Protein AF-A0A0I9SFX4-F1 (afdb_monomer_lite)

pLDDT: mean 90.01, std 10.35, range [38.94, 97.25]

Structure (mmCIF, N/CA/C/O backbone):
data_AF-A0A0I9SFX4-F1
#
_entry.id   AF-A0A0I9SFX4-F1
#
loop_
_atom_site.group_PDB
_atom_site.id
_atom_site.type_symbol
_atom_site.label_atom_id
_atom_site.label_alt_id
_atom_site.label_comp_id
_atom_site.label_asym_id
_atom_site.label_entity_id
_atom_site.label_seq_id
_atom_site.pdbx_PDB_ins_code
_atom_site.Cartn_x
_atom_site.Cartn_y
_atom_site.Cartn_z
_atom_site.occupancy
_atom_site.B_iso_or_equiv
_atom_site.auth_seq_id
_atom_site.auth_comp_id
_atom_site.auth_asym_id
_atom_site.auth_atom_id
_atom_site.pdbx_PDB_model_num
ATOM 1 N N . MET A 1 1 ? -13.465 24.065 9.548 1.00 52.56 1 MET A N 1
ATOM 2 C CA . MET A 1 1 ? -14.316 22.924 9.150 1.00 52.56 1 MET A CA 1
ATOM 3 C C . MET A 1 1 ? -14.749 22.229 10.424 1.00 52.56 1 MET A C 1
ATOM 5 O O . MET A 1 1 ? -13.890 22.010 11.268 1.00 52.56 1 MET A O 1
ATOM 9 N N . THR A 1 2 ? -16.042 21.956 10.590 1.00 73.75 2 THR A N 1
ATOM 10 C CA . THR A 1 2 ? -16.580 21.297 11.790 1.00 73.75 2 THR A CA 1
ATOM 11 C C . THR A 1 2 ? -17.051 19.910 11.387 1.00 73.75 2 THR A C 1
ATOM 13 O O . THR A 1 2 ? -17.860 19.789 10.469 1.00 73.75 2 THR A O 1
ATOM 16 N N . PHE A 1 3 ? -16.516 18.875 12.028 1.00 81.31 3 PHE A N 1
ATOM 17 C CA . PHE A 1 3 ? -16.948 17.500 11.797 1.00 81.31 3 PHE A CA 1
ATOM 18 C C . PHE A 1 3 ? -18.174 17.181 12.667 1.00 81.31 3 PHE A C 1
ATOM 20 O O . PHE A 1 3 ? -18.277 17.713 13.776 1.00 81.31 3 PHE A O 1
ATOM 27 N N . PRO A 1 4 ? -19.115 16.352 12.183 1.00 86.69 4 PRO A N 1
ATOM 28 C CA . PRO A 1 4 ? -20.247 15.908 12.987 1.00 86.69 4 PRO A CA 1
ATOM 29 C C . PRO A 1 4 ? -19.765 15.084 14.188 1.00 86.69 4 PRO A C 1
ATOM 31 O O . PRO A 1 4 ? -18.838 14.283 14.074 1.00 86.69 4 PRO A O 1
ATOM 34 N N . VAL A 1 5 ? -20.407 15.293 15.336 1.00 90.00 5 VAL A N 1
ATOM 35 C CA . VAL A 1 5 ? -20.116 14.579 16.587 1.00 90.00 5 VAL A CA 1
ATOM 36 C C . VAL A 1 5 ? -20.995 13.331 16.666 1.00 90.00 5 VAL A C 1
ATOM 38 O O . VAL A 1 5 ? -22.156 13.366 16.254 1.00 90.00 5 VAL A O 1
ATOM 41 N N . TYR A 1 6 ? -20.461 12.234 17.200 1.00 94.62 6 TYR A N 1
ATOM 42 C CA . TYR A 1 6 ? -21.240 11.019 17.443 1.00 94.62 6 TYR A CA 1
ATOM 43 C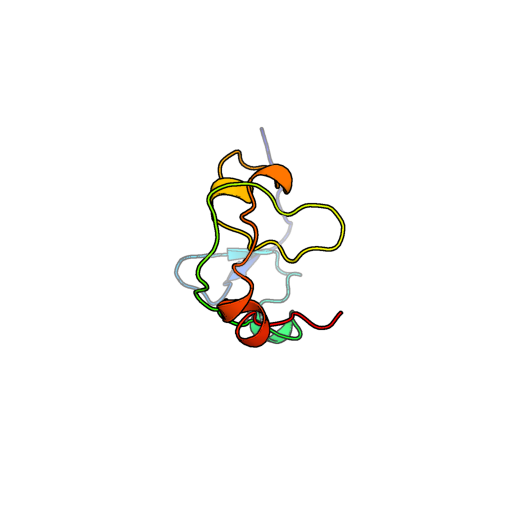 C . TYR A 1 6 ? -21.950 11.082 18.805 1.00 94.62 6 TYR A C 1
ATOM 45 O O . TYR A 1 6 ? -21.472 11.722 19.735 1.00 94.62 6 TYR A O 1
ATOM 53 N N . LEU A 1 7 ? -23.102 10.416 18.935 1.00 94.62 7 LEU A N 1
ATOM 54 C CA . LEU A 1 7 ? -23.907 10.430 20.170 1.00 94.62 7 LEU A CA 1
ATOM 55 C C . LEU A 1 7 ? -23.246 9.695 21.346 1.00 94.62 7 LEU A C 1
ATOM 57 O O . LEU A 1 7 ? -23.544 9.997 22.497 1.00 94.62 7 LEU A O 1
ATOM 61 N N . ALA A 1 8 ? -22.398 8.710 21.053 1.00 96.75 8 ALA A N 1
ATOM 62 C CA . ALA A 1 8 ? -21.727 7.879 22.040 1.00 96.75 8 ALA A CA 1
ATOM 63 C C . ALA A 1 8 ? -20.358 7.430 21.519 1.00 96.75 8 ALA A C 1
ATOM 65 O O . ALA A 1 8 ? -20.178 7.210 20.312 1.00 96.75 8 ALA A O 1
ATOM 66 N N . TYR A 1 9 ? -19.427 7.272 22.453 1.00 97.25 9 TYR A N 1
ATOM 67 C CA . TYR A 1 9 ? -18.054 6.853 22.225 1.00 97.25 9 TYR A CA 1
ATOM 68 C C . TYR A 1 9 ? -17.673 5.779 23.241 1.00 97.25 9 TYR A C 1
ATOM 70 O O . TYR A 1 9 ? -18.185 5.767 24.359 1.00 97.25 9 TYR A O 1
ATOM 78 N N . LYS A 1 10 ? -16.735 4.927 22.842 1.00 96.69 10 LYS A N 1
ATOM 79 C CA . LYS A 1 10 ? -16.097 3.924 23.689 1.00 96.69 10 LYS A CA 1
ATOM 80 C C . LYS A 1 10 ? -14.588 4.006 23.566 1.00 96.69 10 LYS A C 1
ATOM 82 O O . LYS A 1 10 ? -14.069 4.443 22.536 1.00 96.69 10 LYS A O 1
ATOM 87 N N . ASP A 1 11 ? -13.894 3.495 24.573 1.00 96.75 11 ASP A N 1
ATOM 88 C CA . ASP A 1 11 ? -12.455 3.275 24.494 1.00 96.75 11 ASP A CA 1
ATOM 89 C C . ASP A 1 11 ? -12.122 2.287 23.360 1.00 96.75 11 ASP A C 1
ATOM 91 O O . ASP A 1 11 ? -12.750 1.232 23.223 1.00 96.75 11 ASP A O 1
ATOM 95 N N . SER A 1 12 ? -11.152 2.636 22.512 1.00 95.06 12 SER A N 1
ATOM 96 C CA . SER A 1 12 ? -10.746 1.778 21.392 1.00 95.06 12 SER A CA 1
ATOM 97 C C . SER A 1 12 ? -9.911 0.566 21.813 1.00 95.06 12 SER A C 1
ATOM 99 O O . SER A 1 12 ? -9.716 -0.343 21.004 1.00 95.06 12 SER A O 1
ATOM 101 N N . GLY A 1 13 ? -9.379 0.553 23.039 1.00 93.44 13 GLY A N 1
ATOM 102 C CA . GLY A 1 13 ? -8.369 -0.399 23.493 1.00 93.44 13 GLY A CA 1
ATOM 103 C C . GLY A 1 13 ? -6.979 -0.172 22.884 1.00 93.44 13 GLY A C 1
ATOM 104 O O . GLY A 1 13 ? -6.104 -1.024 23.046 1.00 93.44 13 GLY A O 1
ATOM 105 N N . VAL A 1 14 ? -6.762 0.937 22.163 1.00 91.75 14 VAL A N 1
ATOM 106 C CA . VAL A 1 14 ? -5.491 1.298 21.519 1.00 91.75 14 VAL A CA 1
ATOM 107 C C . VAL A 1 14 ? -5.002 2.635 22.079 1.00 91.75 14 VAL A C 1
ATOM 109 O O . VAL A 1 14 ? -5.584 3.680 21.799 1.00 91.75 14 VAL A O 1
ATOM 112 N N . GLU A 1 15 ? -3.899 2.602 22.836 1.00 93.38 15 GLU A N 1
ATOM 113 C CA . GLU A 1 15 ? -3.388 3.735 23.632 1.00 93.38 15 GLU A CA 1
ATOM 114 C C . GLU A 1 15 ? -3.266 5.048 22.842 1.00 93.38 15 GLU A C 1
ATOM 116 O O . GLU A 1 15 ? -3.669 6.103 23.322 1.00 93.38 15 GLU A O 1
ATOM 121 N N . TRP A 1 16 ? -2.756 4.993 21.610 1.00 94.00 16 TRP A N 1
ATOM 122 C CA . TRP A 1 16 ? -2.538 6.188 20.789 1.00 94.00 16 TRP A CA 1
ATOM 123 C C . TRP A 1 16 ? -3.795 6.692 20.060 1.00 94.00 16 TRP A C 1
ATOM 125 O O . TRP A 1 16 ? -3.768 7.797 19.521 1.00 94.00 16 TRP A O 1
ATOM 135 N N . LEU A 1 17 ? -4.875 5.902 20.006 1.00 92.88 17 LEU A N 1
ATOM 136 C CA . LEU A 1 17 ? -6.095 6.226 19.255 1.00 92.88 17 LEU A CA 1
ATOM 137 C C . LEU A 1 17 ? -7.180 6.859 20.140 1.00 92.88 17 LEU A C 1
ATOM 139 O O . LEU A 1 17 ? -7.933 7.704 19.659 1.00 92.88 17 LEU A O 1
ATOM 143 N N . GLY A 1 18 ? -7.250 6.478 21.421 1.00 94.50 18 GLY A N 1
ATOM 144 C CA . GLY A 1 18 ? -8.235 7.002 22.371 1.00 94.50 18 GLY A CA 1
ATOM 145 C C . GLY A 1 18 ? -9.650 6.473 22.121 1.00 94.50 18 GLY A C 1
ATOM 146 O O . GLY A 1 18 ? -9.842 5.274 21.906 1.00 94.50 18 GLY A O 1
ATOM 147 N N . GLU A 1 19 ? -10.646 7.357 22.168 1.00 96.19 19 GLU A N 1
ATOM 148 C CA . GLU A 1 19 ? -12.059 7.001 22.018 1.00 96.19 19 GLU A CA 1
ATOM 149 C C . GLU A 1 19 ? -12.515 6.956 20.551 1.00 96.19 19 GLU A C 1
ATOM 151 O O . GLU A 1 19 ? -12.133 7.778 19.718 1.00 96.19 19 GLU A O 1
ATOM 156 N N . VAL A 1 20 ? -13.396 6.007 20.240 1.00 95.81 20 VAL A N 1
ATOM 157 C CA . VAL A 1 20 ? -13.998 5.807 18.913 1.00 95.81 20 VAL A CA 1
ATOM 158 C C . VAL A 1 20 ? -15.521 5.736 19.022 1.00 95.81 20 VAL A C 1
ATOM 160 O O . VAL A 1 20 ? -16.041 5.457 20.103 1.00 95.81 20 VAL A O 1
ATOM 163 N N . PRO A 1 21 ? -16.274 5.963 17.932 1.00 96.62 21 PRO A N 1
ATOM 164 C CA . PRO A 1 21 ? -17.732 5.884 17.971 1.00 96.62 21 PRO A CA 1
ATOM 165 C C . PRO A 1 21 ? -18.220 4.521 18.476 1.00 96.62 21 PRO A C 1
ATOM 167 O O . PRO A 1 21 ? -17.733 3.479 18.036 1.00 96.62 21 PRO A O 1
ATOM 170 N N . GLU A 1 22 ? -19.226 4.520 19.353 1.00 97.12 22 GLU A N 1
ATOM 171 C CA . GLU A 1 22 ? -19.721 3.311 20.042 1.00 97.12 22 GLU A CA 1
ATOM 172 C C . GLU A 1 22 ? -20.048 2.156 19.074 1.00 97.12 22 GLU A C 1
ATOM 174 O O . GLU A 1 22 ? -19.742 0.989 19.328 1.00 97.12 22 GLU A O 1
ATOM 179 N N . HIS A 1 23 ? -20.622 2.487 17.915 1.00 95.25 23 HIS A N 1
ATOM 180 C CA . HIS A 1 23 ? -21.071 1.528 16.905 1.00 95.25 23 HIS A CA 1
ATOM 181 C C . HIS A 1 23 ? -19.945 0.947 16.030 1.00 95.25 23 HIS A C 1
ATOM 183 O O . HIS A 1 23 ? -20.206 0.047 15.234 1.00 95.25 23 HIS A O 1
ATOM 189 N N . TRP A 1 24 ? -18.705 1.440 16.133 1.00 95.25 24 TRP A N 1
ATOM 190 C CA . TRP A 1 24 ? -17.589 0.922 15.338 1.00 95.25 24 TRP A CA 1
ATOM 191 C C . TRP A 1 24 ? -17.104 -0.428 15.860 1.00 95.25 24 TRP A C 1
ATOM 193 O O . TRP A 1 24 ? -16.973 -0.647 17.064 1.00 95.25 24 TRP A O 1
ATOM 203 N N . ALA A 1 25 ? -16.776 -1.335 14.945 1.00 92.75 25 ALA A N 1
ATOM 204 C CA . ALA A 1 25 ? -16.046 -2.549 15.274 1.00 92.75 25 ALA A CA 1
ATOM 205 C C . ALA A 1 25 ? -14.536 -2.275 15.213 1.00 92.75 25 ALA A C 1
ATOM 207 O O . ALA A 1 25 ? -14.045 -1.725 14.229 1.00 92.75 25 ALA A O 1
ATOM 208 N N . VAL A 1 26 ? -13.795 -2.674 16.250 1.00 91.62 26 VAL A N 1
ATOM 209 C CA . VAL A 1 26 ? -12.333 -2.522 16.306 1.00 91.62 26 VAL A CA 1
ATOM 210 C C . VAL A 1 26 ? -11.684 -3.885 16.097 1.00 91.62 26 VAL A C 1
ATOM 212 O O . VAL A 1 26 ? -11.828 -4.794 16.919 1.00 91.62 26 VAL A O 1
ATOM 215 N N . HIS A 1 27 ? -10.972 -4.044 14.981 1.00 91.69 27 HIS A N 1
ATOM 216 C CA . HIS A 1 27 ? -10.309 -5.293 14.614 1.00 91.69 27 HIS A CA 1
ATOM 217 C C . HIS A 1 27 ? -8.917 -5.042 14.018 1.00 91.69 27 HIS A C 1
ATOM 219 O O . HIS A 1 27 ? -8.706 -4.027 13.357 1.00 91.69 27 HIS A O 1
ATOM 225 N N . PRO A 1 28 ? -7.966 -5.980 14.186 1.00 90.81 28 PRO A N 1
ATOM 226 C CA . PRO A 1 28 ? -6.692 -5.924 13.477 1.00 90.81 28 PRO A CA 1
ATOM 227 C C . PRO A 1 28 ? -6.887 -5.959 11.954 1.00 90.81 28 PRO A C 1
ATOM 229 O O . PRO A 1 28 ? -7.662 -6.783 11.465 1.00 90.81 28 PRO A O 1
ATOM 232 N N . LEU A 1 29 ? -6.113 -5.160 11.207 1.00 93.56 29 LEU A N 1
ATOM 233 C CA . LEU A 1 29 ? -6.186 -5.059 9.737 1.00 93.56 29 LEU A CA 1
ATOM 234 C C . LEU A 1 29 ? -6.146 -6.422 9.028 1.00 93.56 29 LEU A C 1
ATOM 236 O O . LEU A 1 29 ? -6.890 -6.643 8.082 1.00 93.56 29 LEU A O 1
ATOM 240 N N . LYS A 1 30 ? -5.349 -7.372 9.532 1.00 93.81 30 LYS A N 1
ATOM 241 C CA . LYS A 1 30 ? -5.238 -8.738 8.985 1.00 93.81 30 LYS A CA 1
ATOM 242 C C . LYS A 1 30 ? -6.553 -9.528 8.925 1.00 93.81 30 LYS A C 1
ATOM 244 O O 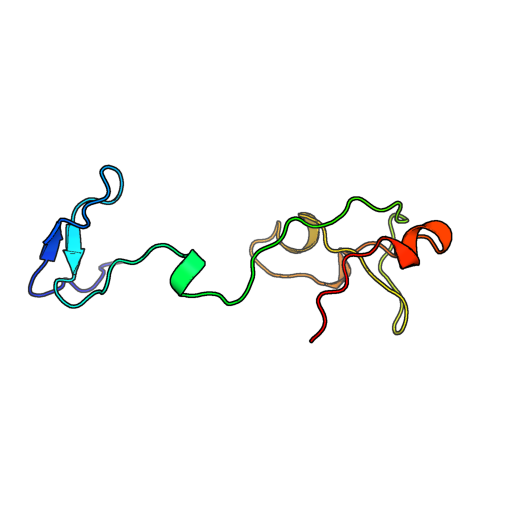. LYS A 1 30 ? -6.585 -10.584 8.315 1.00 93.81 30 LYS A O 1
ATOM 249 N N . ARG A 1 31 ? -7.607 -9.086 9.624 1.00 94.69 31 ARG A N 1
ATOM 250 C CA . ARG A 1 31 ? -8.948 -9.692 9.553 1.00 94.69 31 ARG A CA 1
ATOM 251 C C . ARG A 1 31 ? -9.836 -9.058 8.478 1.00 94.69 31 ARG A C 1
ATOM 253 O O . ARG A 1 31 ? -10.904 -9.590 8.213 1.00 94.69 31 ARG A O 1
ATOM 260 N N . ALA A 1 32 ? -9.422 -7.924 7.917 1.00 94.94 32 ALA A N 1
ATOM 261 C CA . ALA A 1 32 ? -10.172 -7.159 6.925 1.00 94.94 32 ALA A CA 1
ATOM 262 C C . ALA A 1 32 ? -9.615 -7.303 5.498 1.00 94.94 32 ALA A C 1
ATOM 264 O O . ALA A 1 32 ? -10.244 -6.831 4.557 1.00 94.94 32 ALA A O 1
ATOM 265 N N . ILE A 1 33 ? -8.448 -7.932 5.333 1.00 95.44 33 ILE A N 1
ATOM 266 C CA . ILE A 1 33 ? -7.792 -8.142 4.038 1.00 95.44 33 ILE A CA 1
ATOM 267 C C . ILE A 1 33 ? -7.459 -9.621 3.857 1.00 95.44 33 ILE A C 1
ATOM 269 O O . ILE A 1 33 ? -7.174 -10.313 4.833 1.00 95.44 33 ILE A O 1
ATOM 273 N N . GLU A 1 34 ? -7.472 -10.092 2.612 1.00 94.19 34 GLU A N 1
ATOM 274 C CA . GLU A 1 34 ? -7.128 -11.477 2.276 1.00 94.19 34 GLU A CA 1
ATOM 275 C C . GLU A 1 34 ? -5.627 -11.743 2.428 1.00 94.19 34 GLU A C 1
ATOM 277 O O . GLU A 1 34 ? -5.221 -12.727 3.046 1.00 94.19 34 GLU A O 1
ATOM 282 N N . ARG A 1 35 ? -4.791 -10.840 1.901 1.00 90.38 35 ARG A N 1
ATOM 283 C CA . ARG A 1 35 ? -3.337 -10.994 1.903 1.00 90.38 35 ARG A CA 1
ATOM 284 C C . ARG A 1 35 ? -2.630 -9.643 1.961 1.00 90.38 35 ARG A C 1
ATOM 286 O O . ARG A 1 35 ? -3.071 -8.674 1.349 1.00 90.38 35 ARG A O 1
ATOM 293 N N . ILE A 1 36 ? -1.515 -9.593 2.686 1.00 91.50 36 ILE A N 1
ATOM 294 C CA . ILE A 1 36 ? -0.545 -8.496 2.651 1.00 91.50 36 ILE A CA 1
ATOM 295 C C . ILE A 1 36 ? 0.848 -9.101 2.589 1.00 91.50 36 ILE A C 1
ATOM 297 O O . ILE A 1 36 ? 1.217 -9.915 3.433 1.00 91.50 36 ILE A O 1
ATOM 301 N N . GLU A 1 37 ? 1.605 -8.721 1.570 1.00 88.38 37 GLU A N 1
ATOM 302 C CA . GLU A 1 37 ? 2.943 -9.241 1.322 1.00 88.38 37 GLU A CA 1
ATOM 303 C C . GLU A 1 37 ? 3.898 -8.097 1.018 1.00 88.38 37 GLU A C 1
ATOM 305 O O . GLU A 1 37 ? 3.508 -7.049 0.498 1.00 88.38 37 GLU A O 1
ATOM 310 N N . SER A 1 38 ? 5.163 -8.296 1.371 1.00 88.00 38 SER A N 1
ATOM 311 C CA . SER A 1 38 ? 6.228 -7.395 0.957 1.00 88.00 38 SER A CA 1
ATOM 312 C C . SER A 1 38 ? 6.527 -7.608 -0.523 1.00 88.00 38 SER A C 1
ATOM 314 O O . SER A 1 38 ? 6.619 -8.744 -0.984 1.00 88.00 38 SER A O 1
ATOM 316 N N . GLY A 1 39 ? 6.705 -6.511 -1.257 1.00 85.69 39 GLY A N 1
ATOM 317 C CA . GLY A 1 39 ? 7.192 -6.577 -2.631 1.00 85.69 39 GLY A CA 1
ATOM 318 C C . GLY A 1 39 ? 8.612 -7.144 -2.710 1.00 85.69 39 GLY A C 1
ATOM 319 O O . GLY A 1 39 ? 9.361 -7.135 -1.729 1.00 85.69 39 GLY A O 1
ATOM 320 N N . THR A 1 40 ? 8.991 -7.604 -3.901 1.00 86.25 40 THR A N 1
ATOM 321 C CA . THR A 1 40 ? 10.344 -8.099 -4.186 1.00 86.25 40 THR A CA 1
ATOM 322 C C . THR A 1 40 ? 11.176 -7.023 -4.877 1.00 86.25 40 THR A C 1
ATOM 324 O O . THR A 1 40 ? 10.706 -6.371 -5.806 1.00 86.25 40 THR A O 1
ATOM 327 N N . SER A 1 41 ? 12.424 -6.843 -4.435 1.00 88.81 41 SER A N 1
ATOM 328 C CA . SER A 1 41 ? 13.377 -5.959 -5.112 1.00 88.81 41 SER A CA 1
ATOM 329 C C . SER A 1 41 ? 13.850 -6.603 -6.414 1.00 88.81 41 SER A C 1
ATOM 331 O O . SER A 1 41 ? 14.495 -7.654 -6.380 1.00 88.81 41 SER A O 1
ATOM 333 N N . VAL A 1 42 ? 13.563 -5.950 -7.536 1.00 90.88 42 VAL A N 1
ATOM 334 C CA . VAL A 1 42 ? 13.994 -6.341 -8.883 1.00 90.88 42 VAL A CA 1
ATOM 335 C C . VAL A 1 42 ? 14.822 -5.227 -9.511 1.00 90.88 42 VAL A C 1
ATOM 337 O O . VAL A 1 42 ? 14.636 -4.050 -9.189 1.00 90.88 42 VAL A O 1
ATOM 340 N N . ASN A 1 43 ? 15.740 -5.601 -10.389 1.00 92.06 43 ASN A N 1
ATOM 341 C CA . ASN A 1 43 ? 16.403 -4.683 -11.292 1.00 92.06 43 ASN A CA 1
ATOM 342 C C . ASN A 1 43 ? 15.380 -4.186 -12.318 1.00 92.06 43 ASN A C 1
ATOM 344 O O . ASN A 1 43 ? 14.512 -4.932 -12.785 1.00 92.06 43 ASN A O 1
ATOM 348 N N . ALA A 1 44 ? 15.415 -2.883 -12.562 1.00 91.38 44 ALA A N 1
ATOM 349 C CA . ALA A 1 44 ? 14.423 -2.200 -13.364 1.00 91.38 44 ALA A CA 1
ATOM 350 C C . ALA A 1 44 ? 15.012 -0.896 -13.902 1.00 91.38 44 ALA A C 1
ATOM 352 O O . ALA A 1 44 ? 15.589 -0.107 -13.138 1.00 91.38 44 ALA A O 1
ATOM 353 N N . ALA A 1 45 ? 14.830 -0.647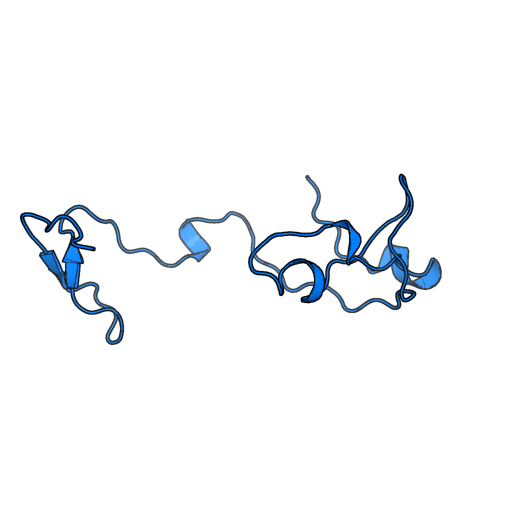 -15.192 1.00 91.94 45 ALA A N 1
ATOM 354 C CA . ALA A 1 45 ? 15.309 0.564 -15.834 1.00 91.94 45 ALA A CA 1
ATOM 355 C C . ALA A 1 45 ? 14.450 1.792 -15.475 1.00 91.94 45 ALA A C 1
ATOM 357 O O . ALA A 1 45 ? 13.253 1.697 -15.213 1.00 91.94 45 ALA A O 1
ATOM 358 N N . ASP A 1 46 ? 15.062 2.979 -15.469 1.00 91.62 46 ASP A N 1
ATOM 359 C CA . ASP A 1 46 ? 14.441 4.254 -15.068 1.00 91.62 46 ASP A CA 1
ATOM 360 C C . ASP A 1 46 ? 13.485 4.852 -16.120 1.00 91.62 46 ASP A C 1
ATOM 362 O O . ASP A 1 46 ? 13.457 6.061 -16.341 1.00 91.62 46 ASP A O 1
ATOM 366 N N . PHE A 1 47 ? 12.686 4.013 -16.774 1.00 93.00 47 PHE A N 1
ATOM 367 C CA . PHE A 1 47 ? 11.620 4.447 -17.668 1.00 93.00 47 PHE A CA 1
ATOM 368 C C . PHE A 1 47 ? 10.371 3.569 -17.508 1.00 93.00 47 PHE A C 1
ATOM 370 O O . PHE A 1 47 ? 10.486 2.420 -17.069 1.00 93.00 47 PHE A O 1
ATOM 377 N N . PRO A 1 48 ? 9.177 4.099 -17.825 1.00 95.94 48 PRO A N 1
ATOM 378 C CA . PRO A 1 48 ? 7.924 3.390 -17.596 1.00 95.94 48 PRO A CA 1
ATOM 379 C C . PRO A 1 48 ? 7.813 2.141 -18.475 1.00 95.94 48 PRO A C 1
ATOM 381 O O . PRO A 1 48 ? 8.293 2.122 -19.605 1.00 95.94 48 PRO A O 1
ATOM 384 N N . ALA A 1 49 ? 7.155 1.108 -17.957 1.00 94.62 49 ALA A N 1
ATOM 385 C CA . ALA A 1 49 ? 6.804 -0.084 -18.715 1.00 94.62 49 ALA A CA 1
ATOM 386 C C . ALA A 1 49 ? 5.855 0.250 -19.876 1.00 94.62 49 ALA A C 1
ATOM 388 O O . ALA A 1 49 ? 4.855 0.953 -19.699 1.00 94.62 49 ALA A O 1
ATOM 389 N N . GLU A 1 50 ? 6.164 -0.296 -21.049 1.00 93.06 50 GLU A N 1
ATOM 390 C CA . GLU A 1 50 ? 5.306 -0.227 -22.227 1.00 93.06 50 GLU A CA 1
ATOM 391 C C . GLU A 1 50 ? 4.080 -1.144 -22.064 1.00 93.06 50 GLU A C 1
ATOM 393 O O . GLU A 1 50 ? 4.121 -2.129 -21.318 1.00 93.06 50 GLU A O 1
ATOM 398 N N . PRO A 1 51 ? 2.971 -0.881 -22.778 1.00 90.06 51 PRO A N 1
ATOM 399 C CA . PRO A 1 51 ? 1.819 -1.772 -22.768 1.00 90.06 51 PRO A CA 1
ATOM 400 C C . PRO A 1 51 ? 2.212 -3.217 -23.112 1.00 90.06 51 PRO A C 1
ATOM 402 O O . PRO A 1 51 ? 2.693 -3.504 -24.206 1.00 90.06 51 PRO A O 1
ATOM 405 N N . GLY A 1 52 ? 1.975 -4.135 -22.174 1.00 88.25 52 GLY A N 1
ATOM 406 C CA . GLY A 1 52 ? 2.304 -5.555 -22.322 1.00 88.25 52 GLY A CA 1
ATOM 407 C C . GLY A 1 52 ? 3.625 -5.985 -21.678 1.00 88.25 52 GLY A C 1
ATOM 408 O O . GLY A 1 52 ? 3.862 -7.189 -21.601 1.00 88.25 52 GLY A O 1
ATOM 409 N N . SER A 1 53 ? 4.446 -5.058 -21.170 1.00 90.06 53 SER A N 1
ATOM 410 C CA . SER A 1 53 ? 5.584 -5.386 -20.303 1.00 90.06 53 SER A CA 1
ATOM 411 C C . SER A 1 53 ? 5.230 -5.239 -18.819 1.00 90.06 53 SER A C 1
ATOM 413 O O . SER A 1 53 ? 4.184 -4.695 -18.450 1.00 90.06 53 SER A O 1
ATOM 415 N N . LEU A 1 54 ? 6.085 -5.778 -17.945 1.00 90.94 54 LEU A N 1
ATOM 416 C CA . LEU A 1 54 ? 5.898 -5.665 -16.500 1.00 90.94 54 LEU A CA 1
ATOM 417 C C . LEU A 1 54 ? 6.556 -4.398 -15.970 1.00 90.94 54 LEU A C 1
ATOM 419 O O . LEU A 1 54 ? 7.753 -4.176 -16.152 1.00 90.94 54 LEU A O 1
ATOM 423 N N . GLY A 1 55 ? 5.756 -3.598 -15.269 1.00 93.19 55 GLY A N 1
ATOM 424 C CA . GLY A 1 55 ? 6.216 -2.447 -14.509 1.00 93.19 55 GLY A CA 1
ATOM 425 C C . GLY A 1 55 ? 6.260 -2.746 -13.015 1.00 93.19 55 GLY A C 1
ATOM 426 O O . GLY A 1 55 ? 5.360 -3.389 -12.475 1.00 93.19 55 GLY A O 1
ATOM 427 N N . VAL A 1 56 ? 7.280 -2.237 -12.328 1.00 93.06 56 VAL A N 1
ATOM 428 C CA . VAL A 1 56 ? 7.346 -2.223 -10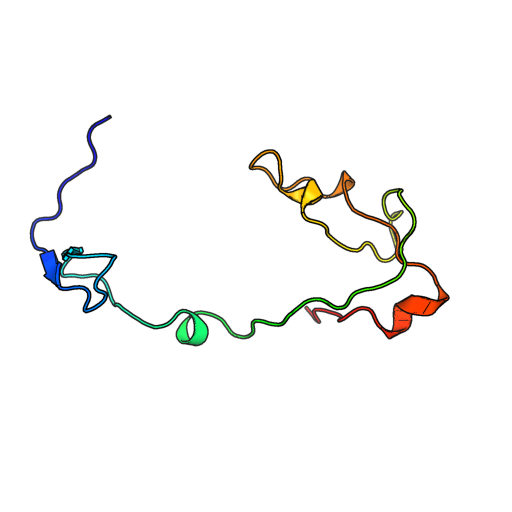.866 1.00 93.06 56 VAL A CA 1
ATOM 429 C C . VAL A 1 56 ? 6.935 -0.852 -10.334 1.00 93.06 56 VAL A C 1
ATOM 431 O O . VAL A 1 56 ? 7.409 0.195 -10.789 1.00 93.06 56 VAL A O 1
ATOM 434 N N . LEU A 1 57 ? 6.030 -0.859 -9.354 1.00 93.38 57 LEU A N 1
ATOM 435 C CA . LEU A 1 57 ? 5.620 0.348 -8.645 1.00 93.38 57 LEU A CA 1
ATOM 436 C C . LEU A 1 57 ? 6.699 0.778 -7.653 1.00 93.38 57 LEU A C 1
ATOM 438 O O . LEU A 1 57 ? 7.355 -0.041 -7.011 1.00 93.38 57 LEU A O 1
ATOM 442 N N . LYS A 1 58 ? 6.839 2.091 -7.491 1.00 90.56 58 LYS A N 1
ATOM 443 C CA . LYS A 1 58 ? 7.758 2.715 -6.536 1.00 90.56 58 LYS A CA 1
ATOM 444 C C . LYS A 1 58 ? 7.010 3.761 -5.737 1.00 90.56 58 LYS A C 1
ATOM 446 O O . LYS A 1 58 ? 5.911 4.171 -6.099 1.00 90.56 58 LYS A O 1
ATOM 451 N N . THR A 1 59 ? 7.661 4.292 -4.712 1.00 92.06 59 THR A N 1
ATOM 452 C CA . THR A 1 59 ? 7.115 5.403 -3.931 1.00 92.06 59 THR A CA 1
ATOM 453 C C . THR A 1 59 ? 6.781 6.630 -4.793 1.00 92.06 59 THR A C 1
ATOM 455 O O . THR A 1 59 ? 5.824 7.337 -4.485 1.00 92.06 59 THR A O 1
ATOM 458 N N . SER A 1 60 ? 7.493 6.853 -5.909 1.00 93.81 60 SER A N 1
ATOM 459 C CA . SER A 1 60 ? 7.196 7.967 -6.823 1.00 93.81 60 SER A CA 1
ATOM 460 C C . SER A 1 60 ? 5.814 7.884 -7.471 1.00 93.81 60 SER A C 1
ATOM 462 O O . SER A 1 60 ? 5.200 8.923 -7.686 1.00 93.81 60 SER A O 1
ATOM 464 N N . CYS A 1 61 ? 5.246 6.681 -7.614 1.00 95.44 61 CYS A N 1
ATOM 465 C CA . CYS A 1 61 ? 3.875 6.489 -8.084 1.00 95.44 61 CYS A CA 1
ATOM 466 C C . CYS A 1 61 ? 2.810 7.067 -7.139 1.00 95.44 61 CYS A C 1
ATOM 468 O O . CYS A 1 61 ? 1.645 7.095 -7.512 1.00 95.44 61 CYS A O 1
ATOM 470 N N . VAL A 1 62 ? 3.150 7.476 -5.910 1.00 95.62 62 VAL A N 1
ATOM 471 C CA . VAL A 1 62 ? 2.182 8.010 -4.929 1.00 95.62 62 VAL A CA 1
ATOM 472 C C . VAL A 1 62 ? 2.645 9.285 -4.215 1.00 95.62 62 VAL A C 1
ATOM 474 O O . VAL A 1 62 ? 1.904 9.825 -3.391 1.00 95.62 62 VAL A O 1
ATOM 477 N N . TYR A 1 63 ? 3.840 9.810 -4.515 1.00 95.12 63 TYR A N 1
ATOM 478 C CA . TYR A 1 63 ? 4.413 10.947 -3.776 1.00 95.12 63 TYR A CA 1
ATOM 479 C C . TYR A 1 63 ? 3.584 12.233 -3.849 1.00 95.12 63 TYR A C 1
ATOM 481 O O . TYR A 1 63 ? 3.628 13.044 -2.927 1.00 95.12 63 TYR A O 1
ATOM 489 N N . THR A 1 64 ? 2.801 12.422 -4.909 1.00 92.50 64 THR A N 1
ATOM 490 C CA . THR A 1 64 ? 1.980 13.626 -5.114 1.00 92.50 64 THR A CA 1
ATOM 491 C C . THR A 1 64 ? 0.621 13.556 -4.407 1.00 92.50 64 THR A C 1
ATOM 493 O O . TH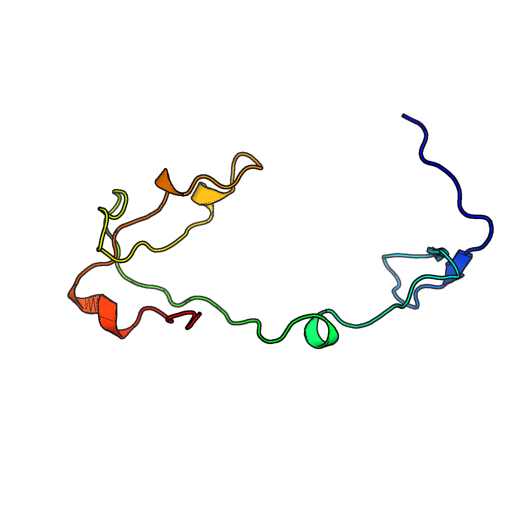R A 1 64 ? -0.241 14.410 -4.620 1.00 92.50 64 THR A O 1
ATOM 496 N N . GLY A 1 65 ? 0.398 12.529 -3.577 1.00 92.88 65 GLY A N 1
ATOM 497 C CA . GLY A 1 65 ? -0.892 12.262 -2.936 1.00 92.88 65 GLY A CA 1
ATOM 498 C C . GLY A 1 65 ? -1.942 11.689 -3.893 1.00 92.88 65 GLY A C 1
ATOM 499 O O . GLY A 1 65 ? -3.098 11.515 -3.509 1.00 92.88 65 GLY A O 1
ATOM 500 N N . LYS A 1 66 ? -1.555 11.393 -5.137 1.00 94.62 66 LYS A N 1
ATOM 501 C CA . LYS A 1 66 ? -2.361 10.691 -6.134 1.00 94.62 66 LYS A CA 1
ATOM 502 C C . LYS A 1 66 ? -1.542 9.554 -6.712 1.00 94.62 66 LYS A C 1
ATOM 504 O O . LYS A 1 66 ? -0.324 9.663 -6.819 1.00 94.62 66 LYS A O 1
ATOM 509 N N . PHE A 1 67 ? -2.233 8.484 -7.083 1.00 96.25 67 PHE A N 1
ATOM 510 C CA . PHE A 1 67 ? -1.603 7.398 -7.809 1.00 96.25 67 PHE A CA 1
ATOM 511 C C . PHE A 1 67 ? -1.320 7.833 -9.251 1.00 96.25 67 PHE A C 1
ATOM 513 O O . PHE A 1 67 ? -2.252 8.146 -9.993 1.00 96.25 67 PHE A O 1
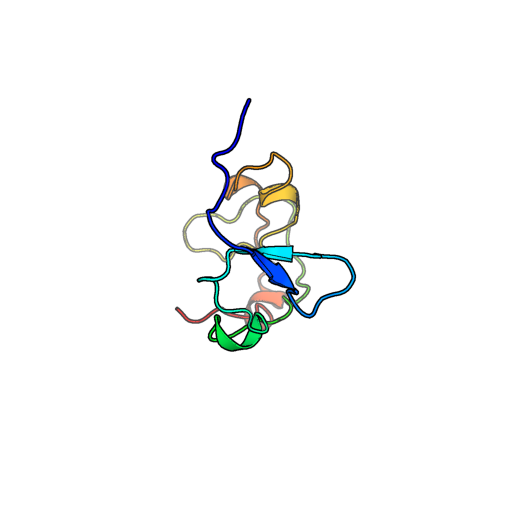ATOM 520 N N . ASP A 1 68 ? -0.045 7.843 -9.620 1.00 95.12 68 ASP A N 1
ATOM 521 C CA . ASP A 1 68 ? 0.447 8.041 -10.977 1.00 95.12 68 ASP A CA 1
ATOM 522 C C . ASP A 1 68 ? 1.156 6.766 -11.443 1.00 95.12 68 ASP A C 1
ATOM 524 O O . ASP A 1 68 ? 2.253 6.421 -10.995 1.00 95.12 68 ASP A O 1
ATOM 528 N N . TRP A 1 69 ? 0.500 6.031 -12.337 1.00 92.62 69 TRP A N 1
ATOM 529 C CA . TRP A 1 69 ? 1.037 4.787 -12.873 1.00 92.62 69 TRP A CA 1
ATOM 530 C C . TRP A 1 69 ? 2.190 5.027 -13.853 1.00 92.62 69 TRP A C 1
ATOM 532 O O . TRP A 1 69 ? 2.984 4.112 -14.052 1.00 92.62 69 TRP A O 1
ATOM 542 N N . ALA A 1 70 ? 2.321 6.223 -14.437 1.00 93.56 70 ALA A N 1
ATOM 543 C CA . ALA A 1 70 ? 3.380 6.537 -15.396 1.00 93.56 70 ALA A CA 1
ATOM 544 C C . ALA A 1 70 ? 4.759 6.665 -14.727 1.00 93.56 70 ALA A C 1
ATOM 546 O O . ALA A 1 70 ? 5.777 6.566 -15.392 1.00 93.56 70 ALA A O 1
ATOM 547 N N . GLU A 1 71 ? 4.812 6.816 -13.405 1.00 95.31 71 GLU A N 1
ATOM 548 C CA . GLU A 1 71 ? 6.044 6.888 -12.606 1.00 95.31 71 GLU A CA 1
ATOM 549 C C . GLU A 1 71 ? 6.702 5.513 -12.344 1.00 95.31 71 GLU A C 1
ATOM 551 O O . GLU A 1 71 ? 7.704 5.423 -11.624 1.00 95.31 71 GLU A O 1
ATOM 556 N N . ASN A 1 72 ? 6.149 4.423 -12.891 1.00 95.31 72 ASN A N 1
ATOM 557 C CA . ASN A 1 72 ? 6.680 3.065 -12.725 1.00 95.31 72 ASN A CA 1
ATOM 558 C C . ASN A 1 72 ? 8.056 2.873 -13.412 1.00 95.31 72 ASN A C 1
ATOM 560 O O . ASN A 1 72 ? 8.560 3.764 -14.095 1.00 95.31 72 ASN A O 1
ATOM 564 N N . LYS A 1 73 ? 8.698 1.721 -13.185 1.00 95.06 73 LYS A N 1
ATOM 565 C CA . LYS A 1 73 ? 9.892 1.289 -13.938 1.00 95.06 73 LYS A CA 1
ATOM 566 C C . LYS A 1 73 ? 9.614 -0.010 -14.671 1.00 95.06 73 LYS A C 1
ATOM 568 O O . LYS A 1 73 ? 9.016 -0.900 -14.071 1.00 95.06 73 LYS A O 1
ATOM 573 N N . THR A 1 74 ? 10.110 -0.161 -15.892 1.00 95.50 74 THR A N 1
ATOM 574 C CA . THR A 1 74 ? 10.120 -1.465 -16.562 1.00 95.50 74 THR A CA 1
ATOM 575 C C . THR A 1 74 ? 11.062 -2.421 -15.839 1.00 95.50 74 THR A C 1
ATOM 577 O O . THR A 1 74 ? 12.177 -2.045 -15.485 1.00 95.50 74 THR A O 1
ATOM 580 N N . VAL A 1 75 ? 10.610 -3.647 -15.595 1.00 94.62 75 VAL A N 1
ATOM 581 C CA . VAL A 1 75 ? 11.442 -4.701 -15.002 1.00 94.62 75 VAL A CA 1
ATOM 582 C C . VAL A 1 75 ? 12.404 -5.241 -16.057 1.00 94.62 75 VAL A C 1
ATOM 584 O O . VAL A 1 75 ? 12.015 -5.398 -17.215 1.00 94.62 75 VAL A O 1
ATOM 587 N N . ASP A 1 76 ? 13.640 -5.526 -15.655 1.00 93.62 76 ASP A N 1
ATOM 588 C CA . ASP A 1 76 ? 14.636 -6.131 -16.539 1.00 93.62 76 ASP A CA 1
ATOM 589 C C . ASP A 1 76 ? 14.278 -7.601 -16.823 1.00 93.62 76 ASP A C 1
ATOM 591 O O . ASP A 1 76 ? 13.831 -8.324 -15.928 1.00 93.62 76 ASP A O 1
ATOM 595 N N . ASP A 1 77 ? 14.513 -8.070 -18.053 1.00 90.50 77 ASP A N 1
ATOM 596 C CA . ASP A 1 77 ? 14.118 -9.417 -18.503 1.00 90.50 77 ASP A CA 1
ATOM 597 C C . ASP A 1 77 ? 14.638 -10.542 -17.588 1.00 90.50 77 ASP A C 1
ATOM 599 O O . ASP A 1 77 ? 13.948 -11.535 -17.342 1.00 90.50 77 ASP A O 1
ATOM 603 N N . GLU A 1 78 ? 15.842 -10.368 -17.038 1.00 91.69 78 GLU A N 1
ATOM 604 C CA . GLU A 1 78 ? 16.497 -11.322 -16.135 1.00 91.69 78 GLU A CA 1
ATOM 605 C C . GLU A 1 78 ? 15.741 -11.500 -14.806 1.00 91.69 78 GLU A C 1
ATOM 607 O O . GLU A 1 78 ? 15.777 -12.573 -14.199 1.00 91.69 78 GLU A O 1
ATOM 612 N N . ASP A 1 79 ? 15.005 -10.473 -14.377 1.00 91.75 79 ASP A N 1
ATOM 613 C CA . ASP A 1 79 ? 14.309 -10.424 -13.094 1.00 91.75 79 ASP A CA 1
ATOM 614 C C . ASP A 1 79 ? 12.792 -10.651 -13.207 1.00 91.75 79 ASP A C 1
ATOM 616 O O . ASP A 1 79 ? 12.107 -10.710 -12.182 1.00 91.75 79 ASP A O 1
ATOM 620 N N . LEU A 1 80 ? 12.255 -10.881 -14.413 1.00 88.50 80 LEU A N 1
ATOM 621 C CA . LEU A 1 80 ? 10.822 -11.143 -14.630 1.00 88.50 80 LEU A CA 1
ATOM 622 C C . LEU A 1 80 ? 10.294 -12.308 -13.779 1.00 88.50 80 LEU A C 1
ATOM 624 O O . LEU A 1 80 ? 9.189 -12.239 -13.245 1.00 88.50 80 LEU A O 1
ATOM 628 N N . SER A 1 81 ? 11.096 -13.361 -13.597 1.00 88.19 81 SER A N 1
ATOM 629 C CA . SER A 1 81 ? 10.729 -14.530 -12.778 1.00 88.19 81 SER A CA 1
ATOM 630 C C . SER A 1 81 ? 10.656 -14.243 -11.272 1.00 88.19 81 SER A C 1
ATOM 632 O O . SER A 1 81 ? 10.068 -15.021 -10.521 1.00 88.19 81 SER A O 1
ATOM 634 N N . ARG A 1 82 ? 11.260 -13.136 -10.822 1.00 88.44 82 ARG A N 1
ATOM 635 C CA . ARG A 1 82 ? 11.339 -12.721 -9.414 1.00 88.44 82 ARG A CA 1
ATOM 636 C C . ARG A 1 82 ? 10.259 -11.717 -9.040 1.00 88.44 82 ARG A C 1
ATOM 638 O O . ARG A 1 82 ? 10.090 -11.426 -7.856 1.00 88.44 82 ARG A O 1
ATOM 645 N N . VAL A 1 83 ? 9.537 -11.180 -10.023 1.00 87.50 83 VAL A N 1
ATOM 646 C CA . VAL A 1 83 ? 8.399 -10.303 -9.767 1.00 87.50 83 VAL A CA 1
ATOM 647 C C . VAL A 1 83 ? 7.367 -11.103 -8.983 1.00 87.50 83 VAL A C 1
ATOM 649 O O . VAL A 1 83 ? 6.846 -12.113 -9.456 1.00 87.50 83 VAL A O 1
ATOM 652 N N . SER A 1 84 ? 7.072 -10.655 -7.763 1.00 79.25 84 SER A N 1
ATOM 653 C CA . SER A 1 84 ? 5.986 -11.215 -6.968 1.00 79.25 84 SER A CA 1
ATOM 654 C C . SER A 1 84 ? 4.681 -10.883 -7.677 1.00 79.25 84 SER A C 1
ATOM 656 O O . SER A 1 84 ? 4.160 -9.774 -7.548 1.00 79.25 84 SER A O 1
ATOM 658 N N . TRP A 1 85 ? 4.195 -11.822 -8.483 1.00 67.88 85 TRP A N 1
ATOM 659 C CA . TRP A 1 85 ? 2.937 -11.668 -9.185 1.00 67.88 85 TRP A CA 1
ATOM 660 C C . TRP A 1 85 ? 1.810 -11.616 -8.154 1.00 67.88 85 TRP A C 1
ATOM 662 O O . TRP A 1 85 ? 1.527 -12.601 -7.466 1.00 67.88 85 TRP A O 1
ATOM 672 N N . SER A 1 86 ? 1.157 -10.464 -8.043 1.00 53.72 86 SER A N 1
ATOM 673 C CA . SER A 1 86 ? -0.172 -10.397 -7.449 1.00 53.72 86 SER A CA 1
ATOM 674 C C . SER A 1 86 ? -1.116 -11.037 -8.461 1.00 53.72 86 SER A C 1
ATOM 676 O O . SER A 1 86 ? -1.584 -10.370 -9.381 1.00 53.72 86 SER A O 1
ATOM 678 N N . VAL A 1 87 ? -1.304 -12.357 -8.370 1.00 46.38 87 VAL A N 1
ATOM 679 C CA . VAL A 1 87 ? -2.345 -13.052 -9.141 1.00 46.38 87 VAL A CA 1
ATOM 680 C C . VAL A 1 87 ? -3.661 -12.351 -8.814 1.00 46.38 87 VAL A C 1
ATOM 682 O O . VAL A 1 87 ? -3.932 -12.103 -7.639 1.00 46.38 87 VAL A O 1
ATOM 685 N N . CYS A 1 88 ? -4.375 -11.952 -9.869 1.00 38.94 88 CYS A N 1
ATOM 686 C CA . CYS A 1 88 ? -5.692 -11.328 -9.813 1.00 38.94 88 CYS A CA 1
ATOM 687 C C . CYS A 1 88 ? -6.681 -12.124 -8.962 1.00 38.94 88 CYS A C 1
ATOM 689 O O . CYS A 1 88 ? -6.620 -13.374 -9.019 1.00 38.94 88 CYS A O 1
#

Radius of gyration: 20.16 Å; chains: 1; bounding box: 40×38×47 Å

Foldseek 3Di:
DDDDDAPDWDALPDPVPGIDHPPDDRDDVPVVDPDDDDWDDADFDQFADDVPFDWDDDPVCCVVVHGDNRRTTGGDPVCPVVGPDPDD

Sequence (88 aa):
MTFPVYLAYKDSGVEWLGEVPEHWAVHPLKRAIERIESGTSVNAADFPAEPGSLGVLKTSCVYTGKFDWAENKTVDDEDLSRVSWSVC

Secondary structure (DSSP, 8-state):
--PPPPS-EEE-S-TTT-EEETT-----GGGT-S---PPPP--EESSPPPTTSPEEP-GGGTTTSS--GGG-EEEPGGGGGGS-----